Protein AF-A0A7V3AAD1-F1 (afdb_monomer_lite)

Sequence (139 aa):
MGLHPQEPPWSERYPELVRILEFHPDLPTGTTFEGNVAVNCAKLLNLGGKKEELQFSKIGKNLEYKEGGFFVAPEKLDFRLRDDAPFLKELPAFQRCDFAKIGLYKDEDRPSLPIEAELKRNVDPGQDSRNDADPLNTK

Foldseek 3Di:
DDDQCCDPPNCVPPVVCNCCPVPPVVAPAPAEADDEEAELDPDPDDPPDDVVSCPRYHYYDYYYYNHDPQFPCVVVPRRFGHPVDPCCVVRVVDDGDPPVPDDDDDDPVRPDDDDPVRVCPPPPPPPPVVPPDDVVPPD

pLDDT: mean 82.64, std 15.92, range [40.53, 96.0]

Secondary structure (DSSP, 8-state):
----TTSTTHHHH-GGGTTTTTS-TTS-TT-EE-S-EEES-S-S----S-GGGGTT-EE---EEES--TTEEEGGGTEEEEPTT-THHHH-TT-PPP-TTSSS----SS--SPPPHHHHTTT--TT--GGGS--TTS--

Structure (mmCIF, N/CA/C/O backbone):
data_AF-A0A7V3AAD1-F1
#
_entry.id   AF-A0A7V3AAD1-F1
#
loop_
_atom_site.group_PDB
_atom_site.id
_atom_site.type_symbol
_atom_site.label_atom_id
_atom_site.label_alt_id
_atom_site.label_comp_id
_atom_site.label_asym_id
_atom_site.label_entity_id
_atom_site.label_seq_id
_atom_site.pdbx_PDB_ins_code
_atom_site.Cartn_x
_atom_site.Cartn_y
_atom_site.Cartn_z
_atom_site.occupancy
_atom_site.B_iso_or_equiv
_atom_site.auth_seq_id
_atom_site.auth_comp_id
_atom_site.auth_asym_id
_atom_site.auth_atom_id
_atom_site.pdbx_PDB_model_num
ATOM 1 N N . MET A 1 1 ? 28.854 -9.288 -8.058 1.00 50.06 1 MET A N 1
ATOM 2 C CA . MET A 1 1 ? 27.573 -9.938 -8.396 1.00 50.06 1 MET A CA 1
ATOM 3 C C . MET A 1 1 ? 26.752 -8.898 -9.141 1.00 50.06 1 MET A C 1
ATOM 5 O O . MET A 1 1 ? 26.533 -7.839 -8.570 1.00 50.06 1 MET A O 1
ATOM 9 N N . GLY A 1 2 ? 26.470 -9.112 -10.428 1.00 72.75 2 GLY A N 1
ATOM 10 C CA . GLY A 1 2 ? 25.712 -8.173 -11.265 1.00 72.75 2 GLY A CA 1
ATOM 11 C C . GLY A 1 2 ? 24.238 -8.570 -11.349 1.00 72.75 2 GLY A C 1
ATOM 12 O O . GLY A 1 2 ? 23.903 -9.727 -11.103 1.00 72.75 2 GLY A O 1
ATOM 13 N N . LEU A 1 3 ? 23.366 -7.617 -11.672 1.00 77.75 3 LEU A N 1
ATOM 14 C CA . LEU A 1 3 ? 21.981 -7.897 -12.058 1.00 77.75 3 LEU A CA 1
ATOM 15 C C . LEU A 1 3 ? 21.957 -8.274 -13.549 1.00 77.75 3 LEU A C 1
ATOM 17 O O . LEU A 1 3 ? 22.521 -7.538 -14.356 1.00 77.75 3 LEU A O 1
ATOM 21 N N . HIS A 1 4 ? 21.298 -9.383 -13.906 1.00 86.12 4 HIS A N 1
ATOM 22 C CA . HIS A 1 4 ? 21.205 -9.905 -15.282 1.00 86.12 4 HIS A CA 1
ATOM 23 C C . HIS A 1 4 ? 19.740 -10.005 -15.758 1.00 86.12 4 HIS A C 1
ATOM 25 O O . HIS A 1 4 ? 19.234 -11.104 -15.976 1.00 86.12 4 HIS A O 1
ATOM 31 N N . PRO A 1 5 ? 19.005 -8.885 -15.895 1.00 86.06 5 PRO A N 1
ATOM 32 C CA . PRO A 1 5 ? 17.563 -8.914 -16.161 1.00 86.06 5 PRO A CA 1
ATOM 33 C C . PRO A 1 5 ? 17.185 -9.439 -17.557 1.00 86.06 5 PRO A C 1
ATOM 35 O O . PRO A 1 5 ? 16.030 -9.793 -17.779 1.00 86.06 5 PRO A O 1
ATOM 38 N N . GLN A 1 6 ? 18.133 -9.510 -18.497 1.00 89.56 6 GLN A N 1
ATOM 39 C CA . GLN A 1 6 ? 17.911 -10.075 -19.833 1.00 89.56 6 GLN A CA 1
ATOM 40 C C . GLN A 1 6 ? 17.934 -11.613 -19.849 1.00 89.56 6 GLN A C 1
ATOM 42 O O . GLN A 1 6 ? 17.470 -12.229 -20.810 1.00 89.56 6 GLN A O 1
ATOM 47 N N . GLU A 1 7 ? 18.449 -12.246 -18.795 1.00 92.19 7 GLU A N 1
ATOM 48 C CA . GLU A 1 7 ? 18.578 -13.698 -18.705 1.00 92.19 7 GLU A CA 1
ATOM 49 C C . GLU A 1 7 ? 17.370 -14.317 -17.968 1.00 92.19 7 GLU A C 1
ATOM 51 O O . GLU A 1 7 ? 16.830 -13.715 -17.026 1.00 92.19 7 GLU A O 1
ATOM 56 N N . PRO A 1 8 ? 16.915 -15.523 -18.361 1.00 92.50 8 PRO A N 1
ATOM 57 C CA . PRO A 1 8 ? 15.946 -16.276 -17.575 1.00 92.50 8 PRO A CA 1
ATOM 58 C C . PRO A 1 8 ? 16.457 -16.511 -16.139 1.00 92.50 8 PRO A C 1
ATOM 60 O O . PRO A 1 8 ? 17.650 -16.741 -15.942 1.00 92.50 8 PRO A O 1
ATOM 63 N N . PRO A 1 9 ? 15.581 -16.486 -15.116 1.00 91.12 9 PRO A N 1
ATOM 64 C CA . PRO A 1 9 ? 14.121 -16.487 -15.214 1.00 91.12 9 PRO A CA 1
ATOM 65 C C . PRO A 1 9 ? 13.489 -15.092 -15.333 1.00 91.12 9 PRO A C 1
ATOM 67 O O . PRO A 1 9 ? 12.274 -15.000 -15.510 1.00 91.12 9 PRO A O 1
ATOM 70 N N . TRP A 1 10 ? 14.263 -14.015 -15.191 1.00 87.69 10 TRP A N 1
ATOM 71 C CA . TRP A 1 10 ? 13.709 -12.663 -15.108 1.00 87.69 10 TRP A CA 1
ATOM 72 C C . TRP A 1 10 ? 13.117 -12.203 -16.432 1.00 87.69 10 TRP A C 1
ATOM 74 O O . TRP A 1 10 ? 11.989 -11.721 -16.435 1.00 87.69 10 TRP A O 1
ATOM 84 N N . SER A 1 11 ? 13.814 -12.432 -17.546 1.00 91.69 11 SER A N 1
ATOM 85 C CA . SER A 1 11 ? 13.325 -12.023 -18.867 1.00 91.69 11 SER A CA 1
ATOM 86 C C . SER A 1 11 ? 12.056 -12.748 -19.314 1.00 91.69 11 SER A C 1
ATOM 88 O O . SER A 1 11 ? 11.282 -12.197 -20.092 1.00 91.69 11 SER A O 1
ATOM 90 N N . GLU A 1 12 ? 11.810 -13.954 -18.795 1.00 93.31 12 GLU A N 1
ATOM 91 C CA . GLU A 1 12 ? 10.597 -14.725 -19.079 1.00 93.31 12 GLU A CA 1
ATOM 92 C C . GLU A 1 12 ? 9.437 -14.362 -18.145 1.00 93.31 12 GLU A C 1
ATOM 94 O O . GLU A 1 12 ? 8.299 -14.242 -18.596 1.00 93.31 12 GLU A O 1
ATOM 99 N N . ARG A 1 13 ? 9.697 -14.195 -16.839 1.00 93.25 13 ARG A N 1
ATOM 100 C CA . ARG A 1 13 ? 8.641 -13.915 -15.848 1.00 93.25 13 ARG A CA 1
ATOM 101 C C . ARG A 1 13 ? 8.249 -12.442 -15.773 1.00 93.25 13 ARG A C 1
ATOM 103 O O . ARG A 1 13 ? 7.100 -12.158 -15.454 1.00 93.25 13 ARG A O 1
ATOM 110 N N . TYR A 1 14 ? 9.193 -11.546 -16.042 1.00 90.00 14 TYR A N 1
ATOM 111 C CA . TYR A 1 14 ? 9.053 -10.095 -15.912 1.00 90.00 14 TYR A CA 1
ATOM 112 C C . TYR A 1 14 ? 9.652 -9.397 -17.143 1.00 90.00 14 TYR A C 1
ATOM 114 O O . TYR A 1 14 ? 10.668 -8.697 -17.041 1.00 90.00 14 TYR A O 1
ATOM 122 N N . PRO A 1 15 ? 9.074 -9.613 -18.340 1.00 89.94 15 PRO A N 1
ATOM 123 C CA . PRO A 1 15 ? 9.603 -9.068 -19.590 1.00 89.94 15 PRO A CA 1
ATOM 124 C C . PRO A 1 15 ? 9.722 -7.533 -19.578 1.00 89.94 15 PRO A C 1
ATOM 126 O O . PRO A 1 15 ? 10.563 -6.968 -20.276 1.00 89.94 15 PRO A O 1
ATOM 129 N N . GLU A 1 16 ? 8.929 -6.845 -18.758 1.00 85.06 16 GLU A N 1
ATOM 130 C CA . GLU A 1 16 ? 8.992 -5.400 -18.549 1.00 85.06 16 GLU A CA 1
ATOM 131 C C . GLU A 1 16 ? 10.284 -4.926 -17.861 1.00 85.06 16 GLU A C 1
ATOM 133 O O . GLU A 1 16 ? 10.694 -3.783 -18.060 1.00 85.06 16 GLU A O 1
ATOM 138 N N . LEU A 1 17 ? 10.963 -5.791 -17.096 1.00 85.94 17 LEU A N 1
ATOM 139 C CA . LEU A 1 17 ? 12.174 -5.440 -16.342 1.00 85.94 17 LEU A CA 1
ATOM 140 C C . LEU A 1 17 ? 13.470 -5.669 -17.128 1.00 85.94 17 LEU A C 1
ATOM 142 O O . LEU A 1 17 ? 14.528 -5.204 -16.706 1.00 85.94 17 LEU A O 1
ATOM 146 N N . VAL A 1 18 ? 13.407 -6.327 -18.291 1.00 89.31 18 VAL A N 1
ATOM 147 C CA . VAL A 1 18 ? 14.566 -6.647 -19.153 1.00 89.31 18 VAL A CA 1
ATOM 148 C C . VAL A 1 18 ? 15.432 -5.419 -19.437 1.00 89.31 18 VAL A C 1
ATOM 150 O O . VAL A 1 18 ? 16.650 -5.521 -19.559 1.00 89.31 18 VAL A O 1
ATOM 153 N N . ARG A 1 19 ? 14.805 -4.244 -19.521 1.00 86.69 19 ARG A N 1
ATOM 154 C CA . ARG A 1 19 ? 15.451 -2.980 -19.893 1.00 86.69 19 ARG A CA 1
ATOM 155 C C . ARG A 1 19 ? 15.511 -1.973 -18.746 1.00 86.69 19 ARG A C 1
ATOM 157 O O . ARG A 1 19 ? 15.806 -0.806 -18.988 1.00 86.69 19 ARG A O 1
ATOM 164 N N . ILE A 1 20 ? 15.260 -2.408 -17.507 1.00 85.19 20 ILE A N 1
ATOM 165 C CA . ILE A 1 20 ? 15.190 -1.521 -16.333 1.00 85.19 20 ILE A CA 1
ATOM 166 C C . ILE A 1 20 ? 16.485 -0.724 -16.112 1.00 85.19 20 ILE A C 1
ATOM 168 O O . ILE A 1 20 ? 16.445 0.403 -15.635 1.00 85.19 20 ILE A O 1
ATOM 172 N N . LEU A 1 21 ? 17.637 -1.278 -16.508 1.00 86.38 21 LEU A N 1
ATOM 173 C CA . LEU A 1 21 ? 18.938 -0.614 -16.373 1.00 86.38 21 LEU A CA 1
ATOM 174 C C . LEU A 1 21 ? 19.323 0.255 -17.582 1.00 86.38 21 LEU A C 1
ATOM 176 O O . LEU A 1 21 ? 20.297 0.998 -17.508 1.00 86.38 21 LEU A O 1
ATOM 180 N N . GLU A 1 22 ? 18.593 0.160 -18.697 1.00 85.62 22 GLU A N 1
ATOM 181 C CA . GLU A 1 22 ? 18.937 0.853 -19.947 1.00 85.62 22 GLU A CA 1
ATOM 182 C C . GLU A 1 22 ? 18.366 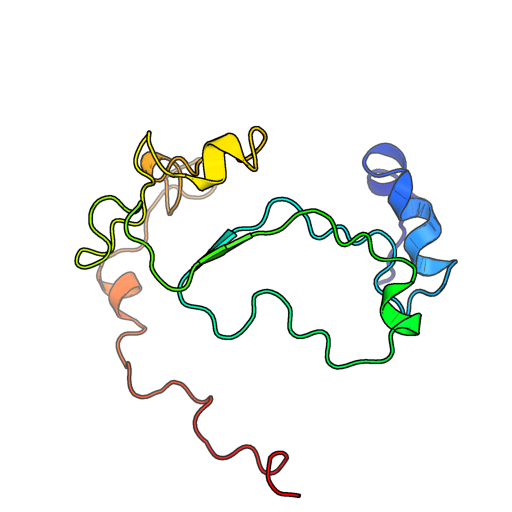2.275 -20.021 1.00 85.62 22 GLU A C 1
ATOM 184 O O . GLU A 1 22 ? 18.930 3.123 -20.712 1.00 85.62 22 GLU A O 1
ATOM 189 N N . PHE A 1 23 ? 17.259 2.552 -19.325 1.00 78.00 23 PHE A N 1
ATOM 190 C CA . PHE A 1 23 ? 16.564 3.838 -19.394 1.00 78.00 23 PHE A CA 1
ATOM 191 C C . PHE A 1 23 ? 16.409 4.476 -18.025 1.00 78.00 23 PHE A C 1
ATOM 193 O O . PHE A 1 23 ? 15.583 4.030 -17.235 1.00 78.00 23 PHE A O 1
ATOM 200 N N . HIS A 1 24 ? 17.156 5.557 -17.792 1.00 82.38 24 HIS A N 1
ATOM 201 C CA . HIS A 1 24 ? 17.104 6.339 -16.554 1.00 82.38 24 HIS A CA 1
ATOM 202 C C . HIS A 1 24 ? 17.034 5.454 -15.296 1.00 82.38 24 HIS A C 1
ATOM 204 O O . HIS A 1 24 ? 16.054 5.530 -14.552 1.00 82.38 24 HIS A O 1
ATOM 210 N N . PRO A 1 25 ? 18.040 4.585 -15.063 1.00 84.69 25 PRO A N 1
ATOM 211 C CA . PRO A 1 25 ? 18.055 3.695 -13.898 1.00 84.69 25 PRO A CA 1
ATOM 212 C C . PRO A 1 25 ? 18.088 4.456 -12.564 1.00 84.69 25 PRO A C 1
ATOM 214 O O . PRO A 1 25 ? 17.840 3.885 -11.508 1.00 84.69 25 PRO A O 1
ATOM 217 N N . ASP A 1 26 ? 18.425 5.742 -12.614 1.00 85.38 26 ASP A N 1
ATOM 218 C CA . ASP A 1 26 ? 18.389 6.701 -11.518 1.00 85.38 26 ASP A CA 1
ATOM 219 C C . ASP A 1 26 ? 16.968 7.166 -11.154 1.00 85.38 26 ASP A C 1
ATOM 221 O O . ASP A 1 26 ? 16.761 7.697 -10.063 1.00 85.38 26 ASP A O 1
ATOM 225 N N . LEU A 1 27 ? 15.988 6.959 -12.038 1.00 87.44 27 LEU A N 1
ATOM 226 C CA . LEU A 1 27 ? 14.599 7.357 -11.840 1.00 87.44 27 LEU A CA 1
ATOM 227 C C . LEU A 1 27 ? 13.705 6.146 -11.514 1.00 87.44 27 LEU A C 1
ATOM 229 O O . LEU A 1 27 ? 13.988 5.030 -11.951 1.00 87.44 27 LEU A O 1
ATOM 233 N N . PRO A 1 28 ? 12.587 6.346 -10.787 1.00 83.50 28 PRO A N 1
ATOM 234 C CA . PRO A 1 28 ? 11.640 5.292 -10.407 1.00 83.50 28 PRO A CA 1
ATOM 235 C C . PRO A 1 28 ? 10.780 4.797 -11.590 1.00 83.50 28 PRO A C 1
ATOM 237 O O . PRO A 1 28 ? 9.548 4.834 -11.555 1.00 83.50 28 PRO A O 1
ATOM 240 N N . THR A 1 29 ? 11.415 4.320 -12.659 1.00 85.06 29 THR A N 1
ATOM 241 C CA . THR A 1 29 ? 10.732 3.791 -13.845 1.00 85.06 29 THR A CA 1
ATOM 242 C C . THR A 1 29 ? 9.912 2.540 -13.510 1.00 85.06 29 THR A C 1
ATOM 244 O O . THR A 1 29 ? 10.295 1.716 -12.682 1.00 85.06 29 THR A O 1
ATOM 247 N N . GLY A 1 30 ? 8.721 2.419 -14.108 1.00 80.56 30 GLY A N 1
ATOM 248 C CA . GLY A 1 30 ? 7.828 1.273 -13.883 1.00 80.56 30 GLY A CA 1
ATOM 249 C C . GLY A 1 30 ? 7.083 1.281 -12.541 1.00 80.56 30 GLY A C 1
ATOM 250 O O . GLY A 1 30 ? 6.341 0.346 -12.247 1.00 80.56 30 GLY A O 1
ATOM 251 N N . THR A 1 31 ? 7.219 2.338 -11.735 1.00 86.75 31 THR A N 1
ATOM 252 C CA . THR A 1 31 ? 6.505 2.453 -10.457 1.00 86.75 31 THR A CA 1
ATOM 253 C C . THR A 1 31 ? 5.056 2.875 -10.682 1.00 86.75 31 THR A C 1
ATOM 255 O O . THR A 1 31 ? 4.784 3.894 -11.319 1.00 86.75 31 THR A O 1
ATOM 258 N N . THR A 1 32 ? 4.110 2.130 -10.109 1.00 90.94 32 THR A N 1
ATOM 259 C CA . THR A 1 32 ? 2.693 2.514 -10.067 1.00 90.94 32 THR A CA 1
ATOM 260 C C . THR A 1 32 ? 2.240 2.678 -8.623 1.00 90.94 32 THR A C 1
ATOM 262 O O . THR A 1 32 ? 2.432 1.790 -7.799 1.00 90.94 32 THR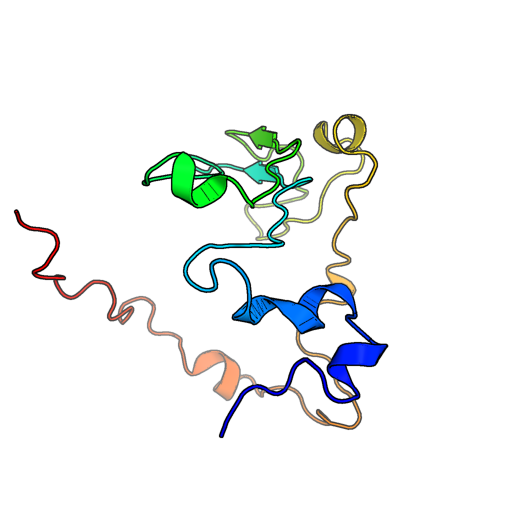 A O 1
ATOM 265 N N . PHE A 1 33 ? 1.612 3.813 -8.327 1.00 91.38 33 PHE A N 1
ATOM 266 C CA . PHE A 1 33 ? 1.048 4.140 -7.027 1.00 91.38 33 PHE A CA 1
ATOM 267 C C . PHE A 1 33 ? -0.449 4.443 -7.179 1.00 91.38 33 PHE A C 1
ATOM 269 O O . PHE A 1 33 ? -0.858 5.571 -7.471 1.00 91.38 33 PHE A O 1
ATOM 276 N N . GLU A 1 34 ? -1.287 3.419 -7.029 1.00 94.19 34 GLU A N 1
ATOM 277 C CA . GLU A 1 34 ? -2.740 3.520 -7.190 1.00 94.19 34 GLU A CA 1
ATOM 278 C C . GLU A 1 34 ? -3.487 2.549 -6.270 1.00 94.19 34 GLU A C 1
ATOM 280 O O . GLU A 1 34 ? -2.940 1.534 -5.851 1.00 94.19 34 GLU A O 1
ATOM 285 N N . GLY A 1 35 ? -4.741 2.869 -5.946 1.00 95.06 35 GLY A N 1
ATOM 286 C CA . GLY A 1 35 ? -5.597 2.028 -5.110 1.00 95.06 35 GLY A CA 1
ATOM 287 C C . GLY A 1 35 ? -5.280 2.074 -3.614 1.00 95.06 35 GLY A C 1
ATOM 288 O O . GLY A 1 35 ? -5.835 1.275 -2.863 1.00 95.06 35 GLY A O 1
ATOM 289 N N . ASN A 1 36 ? -4.424 2.993 -3.160 1.00 94.81 36 ASN A N 1
ATOM 290 C CA . ASN A 1 36 ? -4.072 3.114 -1.748 1.00 94.81 36 ASN A CA 1
ATOM 291 C C . ASN A 1 36 ? -5.117 3.922 -0.972 1.00 94.81 36 ASN A C 1
ATOM 293 O O . ASN A 1 36 ? -5.717 4.864 -1.499 1.00 94.81 36 ASN A O 1
ATOM 297 N N . VAL A 1 37 ? -5.277 3.583 0.307 1.00 94.88 37 VAL A N 1
ATOM 298 C CA . VAL A 1 37 ? -6.095 4.324 1.271 1.00 94.88 37 VAL A CA 1
ATOM 299 C C . VAL A 1 37 ? -5.227 4.656 2.479 1.00 94.88 37 VAL A C 1
ATOM 301 O O . VAL A 1 37 ? -4.835 3.757 3.219 1.00 94.88 37 VAL A O 1
ATOM 304 N N . ALA A 1 38 ? -4.917 5.935 2.678 1.00 95.00 38 ALA A N 1
ATOM 305 C CA . ALA A 1 38 ? -4.204 6.409 3.860 1.00 95.00 38 ALA A CA 1
ATOM 306 C C . ALA A 1 38 ? -5.202 6.954 4.881 1.00 95.00 38 ALA A C 1
ATOM 308 O O . ALA A 1 38 ? -6.101 7.724 4.540 1.00 95.00 38 ALA A O 1
ATOM 309 N N . VAL A 1 39 ? -5.041 6.556 6.140 1.00 95.12 39 VAL A N 1
ATOM 310 C CA . VAL A 1 39 ? -5.966 6.902 7.220 1.00 95.12 39 VAL A CA 1
ATOM 311 C C . VAL A 1 39 ? -5.180 7.493 8.370 1.00 95.12 39 VAL A C 1
ATOM 313 O O . VAL A 1 39 ? -4.220 6.882 8.829 1.00 95.12 39 VAL A O 1
ATOM 316 N N . ASN A 1 40 ? -5.598 8.664 8.844 1.00 94.31 40 ASN A N 1
ATOM 317 C CA . ASN A 1 40 ? -4.922 9.390 9.916 1.00 94.31 40 ASN A CA 1
ATOM 318 C C . ASN A 1 40 ? -3.430 9.655 9.604 1.00 94.31 40 ASN A C 1
ATOM 320 O O . ASN A 1 40 ? -2.559 9.555 10.466 1.00 94.31 40 ASN A O 1
ATOM 324 N N . CYS A 1 41 ? -3.130 9.967 8.340 1.00 91.06 41 CYS A N 1
ATOM 325 C CA . CYS A 1 41 ? -1.801 10.368 7.881 1.00 91.06 41 CYS A CA 1
ATOM 326 C C . CYS A 1 41 ? -1.788 11.866 7.555 1.00 91.06 41 CYS A C 1
ATOM 328 O O . CYS A 1 41 ? -2.784 12.406 7.077 1.00 91.06 41 CYS A O 1
ATOM 330 N N . ALA A 1 42 ? -0.650 12.536 7.763 1.00 89.50 42 ALA A N 1
ATOM 331 C CA . ALA A 1 42 ? -0.503 13.949 7.406 1.00 89.50 42 ALA A CA 1
ATOM 332 C C . ALA A 1 42 ? -0.597 14.186 5.885 1.00 89.50 42 ALA A C 1
ATOM 334 O O . ALA A 1 42 ? -1.183 15.176 5.453 1.00 89.50 42 ALA A O 1
ATOM 335 N N . LYS A 1 43 ? -0.011 13.280 5.093 1.00 88.12 43 LYS A N 1
ATOM 336 C CA . LYS A 1 43 ? -0.134 13.169 3.631 1.00 88.12 43 LYS A CA 1
ATOM 337 C C . LYS A 1 43 ? 0.066 11.711 3.232 1.00 88.12 43 LYS A C 1
ATOM 339 O O . LYS A 1 43 ? 0.903 11.037 3.831 1.00 88.12 43 LYS A O 1
ATOM 344 N N . LEU A 1 44 ? -0.643 11.246 2.210 1.00 86.31 44 LEU A N 1
ATOM 345 C CA . LEU A 1 44 ? -0.478 9.904 1.646 1.00 86.31 44 LEU A CA 1
ATOM 346 C C . LEU A 1 44 ? 0.800 9.786 0.811 1.00 86.31 44 LEU A C 1
ATOM 348 O O . LEU A 1 44 ? 1.513 8.793 0.910 1.00 86.31 44 LEU A O 1
ATOM 352 N N . LEU A 1 45 ? 1.119 10.816 0.028 1.00 85.25 45 LEU A N 1
ATOM 353 C CA . LEU A 1 45 ? 2.390 10.937 -0.679 1.00 85.25 45 LEU A CA 1
ATOM 354 C C . LEU A 1 45 ? 3.018 12.287 -0.358 1.00 85.25 45 LEU A C 1
ATOM 356 O O . LEU A 1 45 ? 2.443 13.342 -0.631 1.00 85.25 45 LEU A O 1
ATOM 360 N N . ASN A 1 46 ? 4.233 12.254 0.184 1.00 83.44 46 ASN A N 1
ATOM 361 C CA . ASN A 1 46 ? 5.075 13.435 0.269 1.00 83.44 46 ASN A CA 1
ATOM 362 C C . ASN A 1 46 ? 6.073 13.420 -0.890 1.00 83.44 46 ASN A C 1
ATOM 364 O O . ASN A 1 46 ? 7.158 12.855 -0.786 1.00 83.44 46 ASN A O 1
ATOM 368 N N . LEU A 1 47 ? 5.682 14.017 -2.011 1.00 76.56 47 LEU A N 1
ATOM 369 C CA . LEU A 1 47 ? 6.530 14.141 -3.195 1.00 76.56 47 LEU A CA 1
ATOM 370 C C . LEU A 1 47 ? 7.478 15.333 -3.003 1.00 76.56 47 LEU A C 1
ATOM 372 O O . LEU A 1 47 ? 7.283 16.406 -3.571 1.00 76.56 47 LEU A O 1
ATOM 376 N N . GLY A 1 48 ? 8.456 15.165 -2.115 1.00 66.12 48 GLY A N 1
ATOM 377 C CA . GLY A 1 48 ? 9.540 16.120 -1.907 1.00 66.12 48 GLY A CA 1
ATOM 378 C C . GLY A 1 48 ? 10.608 15.915 -2.974 1.00 66.12 48 GLY A C 1
ATOM 379 O O . GLY A 1 48 ? 11.541 15.155 -2.755 1.00 66.12 48 GLY A O 1
ATOM 380 N N . GLY A 1 49 ? 10.442 16.537 -4.138 1.00 70.38 49 GLY A N 1
ATOM 381 C CA . GLY A 1 49 ? 11.350 16.366 -5.271 1.00 70.38 49 GLY A CA 1
ATOM 382 C C . GLY A 1 49 ? 10.921 17.168 -6.493 1.00 70.38 49 GLY A C 1
ATOM 383 O O . GLY A 1 49 ? 9.912 17.883 -6.477 1.00 70.38 49 GLY A O 1
ATOM 384 N N . LYS A 1 50 ? 11.706 17.060 -7.562 1.00 80.38 50 LYS A N 1
ATOM 385 C CA . LYS A 1 50 ? 11.392 17.677 -8.854 1.00 80.38 50 LYS A CA 1
ATOM 386 C C . LYS A 1 50 ? 10.314 16.850 -9.550 1.00 80.38 50 LYS A C 1
ATOM 388 O O . LYS A 1 50 ? 10.371 15.625 -9.545 1.00 80.38 50 LYS A O 1
ATOM 393 N N . LYS A 1 51 ? 9.318 17.490 -10.173 1.00 80.69 51 LYS A N 1
ATOM 394 C CA . LYS A 1 51 ? 8.237 16.754 -10.866 1.00 80.69 51 LYS A CA 1
ATOM 395 C C . LYS A 1 51 ? 8.786 15.854 -11.975 1.00 80.69 51 LYS A C 1
ATOM 397 O O . LYS A 1 51 ? 8.217 14.804 -12.255 1.00 80.69 51 LYS A O 1
ATOM 402 N N . GLU A 1 52 ? 9.907 16.259 -12.557 1.00 85.19 52 GLU A N 1
ATOM 403 C CA . GLU A 1 52 ? 10.648 15.550 -13.593 1.00 85.19 52 GLU A CA 1
ATOM 404 C C . GLU A 1 52 ? 11.161 14.181 -13.110 1.00 85.19 52 GLU A C 1
ATOM 406 O O . GLU A 1 52 ? 11.268 13.257 -13.909 1.00 85.19 52 GLU A O 1
ATOM 411 N N . GLU A 1 53 ? 11.405 14.002 -11.807 1.00 84.19 53 GLU A N 1
ATOM 412 C CA . GLU A 1 53 ? 11.858 12.723 -11.235 1.00 84.19 53 GLU A CA 1
ATOM 413 C C . GLU A 1 53 ? 10.741 11.671 -11.222 1.00 84.19 53 GLU A C 1
ATOM 415 O O . GLU A 1 53 ? 11.003 10.473 -11.222 1.00 84.19 53 GLU A O 1
ATOM 420 N N . LEU A 1 54 ? 9.480 12.104 -11.266 1.00 85.00 54 LEU A N 1
ATOM 421 C CA . LEU A 1 54 ? 8.307 11.228 -11.271 1.00 85.00 54 LEU A CA 1
ATOM 422 C C . LEU A 1 54 ? 7.719 11.032 -12.668 1.00 85.00 54 LEU A C 1
ATOM 424 O O . LEU A 1 54 ? 6.678 10.393 -12.799 1.00 85.00 54 LEU A O 1
ATOM 428 N N . GLN A 1 55 ? 8.363 11.558 -13.713 1.00 86.31 55 GLN A N 1
ATOM 429 C CA . GLN A 1 55 ? 7.835 11.533 -15.082 1.00 86.31 55 GLN A CA 1
ATOM 430 C C . GLN A 1 55 ? 7.565 10.115 -15.618 1.00 86.31 55 GLN A C 1
ATOM 432 O O . GLN A 1 55 ? 6.743 9.944 -16.515 1.00 86.31 55 GLN A O 1
ATOM 437 N N . PHE A 1 56 ? 8.239 9.105 -15.058 1.00 86.19 56 PHE A N 1
ATOM 438 C CA . PHE A 1 56 ? 8.085 7.694 -15.421 1.00 86.19 56 PHE A CA 1
ATOM 439 C C . PHE A 1 56 ? 7.257 6.878 -14.415 1.00 86.19 56 PHE A C 1
ATOM 441 O O . PHE A 1 56 ? 7.073 5.676 -14.611 1.00 86.19 56 PHE A O 1
ATOM 448 N N . SER A 1 57 ? 6.743 7.521 -13.365 1.00 88.25 57 SER A N 1
ATOM 449 C CA . SER A 1 57 ? 5.866 6.908 -12.368 1.00 88.25 57 SER A CA 1
ATOM 450 C C . SER A 1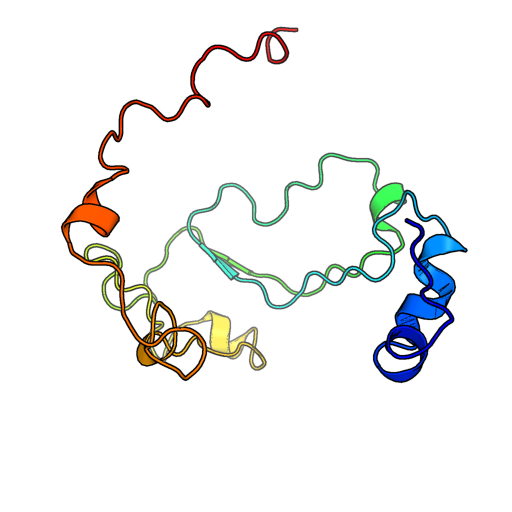 57 ? 4.401 7.167 -12.706 1.00 88.25 57 SER A C 1
ATOM 452 O O . SER A 1 57 ? 4.012 8.275 -13.078 1.00 88.25 57 SER A O 1
ATOM 454 N N . LYS A 1 58 ? 3.543 6.168 -12.499 1.00 91.19 58 LYS A N 1
ATOM 455 C CA . LYS A 1 58 ? 2.090 6.314 -12.619 1.00 91.19 58 LYS A CA 1
ATOM 456 C C . LYS A 1 58 ? 1.483 6.550 -11.240 1.00 91.19 58 LYS A C 1
ATOM 458 O O . LYS A 1 58 ? 1.422 5.635 -10.427 1.00 91.19 58 LYS A O 1
ATOM 463 N N . ILE A 1 59 ? 0.983 7.755 -10.985 1.00 90.88 59 ILE A N 1
ATOM 464 C CA . ILE A 1 59 ? 0.212 8.062 -9.772 1.00 90.88 59 ILE A CA 1
ATOM 465 C C . ILE A 1 59 ? -1.272 8.060 -10.146 1.00 90.88 59 ILE A C 1
ATOM 467 O O . ILE A 1 59 ? -1.747 8.958 -10.838 1.00 90.88 59 ILE A O 1
ATOM 471 N N . GLY A 1 60 ? -1.987 7.012 -9.736 1.00 92.38 60 GLY A N 1
ATOM 472 C CA . GLY A 1 60 ? -3.414 6.833 -10.006 1.00 92.38 60 GLY A CA 1
ATOM 473 C C . GLY A 1 60 ? -4.310 7.370 -8.887 1.00 92.38 60 GLY A C 1
ATOM 474 O O . GLY A 1 60 ? -3.926 8.236 -8.098 1.00 92.38 60 GLY A O 1
ATOM 475 N N . LYS A 1 61 ? -5.535 6.834 -8.802 1.00 95.31 61 LYS A N 1
ATOM 476 C CA . LYS A 1 61 ? -6.489 7.203 -7.748 1.00 95.31 61 LYS A CA 1
ATOM 477 C C . LYS A 1 61 ? -6.054 6.604 -6.410 1.00 95.31 61 LYS A C 1
ATOM 479 O O . LYS A 1 61 ? -5.940 5.389 -6.291 1.00 95.31 61 LYS A O 1
ATOM 484 N N . ASN A 1 62 ? -5.871 7.455 -5.408 1.00 95.25 62 ASN A N 1
ATOM 485 C CA . ASN A 1 62 ? -5.598 7.090 -4.021 1.00 95.25 62 ASN A CA 1
ATOM 486 C C . ASN A 1 62 ? -6.492 7.948 -3.113 1.00 95.25 62 ASN A C 1
ATOM 488 O O . ASN A 1 62 ? -6.900 9.036 -3.522 1.00 95.25 62 ASN A O 1
ATOM 492 N N . LEU A 1 63 ? -6.829 7.461 -1.921 1.00 95.56 63 LEU A N 1
ATOM 493 C CA . LEU A 1 63 ? -7.779 8.119 -1.021 1.00 95.56 63 LEU A CA 1
ATOM 494 C C . LEU A 1 63 ? -7.146 8.417 0.335 1.00 95.56 63 LEU A C 1
ATOM 496 O O . LEU A 1 63 ? -6.419 7.598 0.889 1.00 95.56 63 LEU A O 1
ATOM 500 N N . GLU A 1 64 ? -7.467 9.583 0.881 1.00 95.75 64 GLU A N 1
ATOM 501 C CA . GLU A 1 64 ? -7.032 10.024 2.203 1.00 95.75 64 GLU A CA 1
ATOM 502 C C . GLU A 1 64 ? -8.245 10.226 3.111 1.00 95.75 64 GLU A C 1
ATOM 504 O O . GLU A 1 64 ? -9.199 10.913 2.745 1.00 95.75 64 GLU A O 1
ATOM 509 N N . TYR A 1 65 ? -8.184 9.67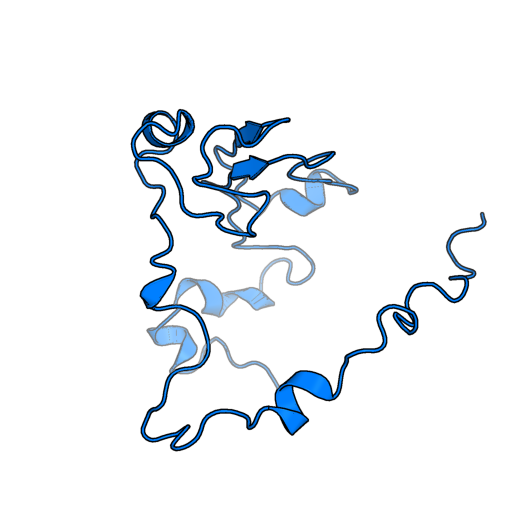0 4.318 1.00 95.06 65 TYR A N 1
ATOM 510 C CA . TYR A 1 65 ? -9.169 9.892 5.371 1.00 95.06 65 TYR A CA 1
ATOM 511 C C . TYR A 1 65 ? -8.467 10.386 6.632 1.00 95.06 65 TYR A C 1
ATOM 513 O O . TYR A 1 65 ? -7.454 9.834 7.053 1.00 95.06 65 TYR A O 1
ATOM 521 N N . LYS A 1 66 ? -9.024 11.410 7.283 1.00 93.94 66 LYS A N 1
ATOM 522 C CA . LYS A 1 66 ? -8.509 11.870 8.584 1.00 93.94 66 LYS A CA 1
ATOM 523 C C . LYS A 1 66 ? -8.792 10.863 9.698 1.00 93.94 66 LYS A C 1
ATOM 525 O O . LYS A 1 66 ? -7.980 10.700 10.597 1.00 93.94 66 LYS A O 1
ATOM 530 N N . GLU A 1 67 ? -9.923 10.171 9.608 1.00 92.44 67 GLU A N 1
ATOM 531 C CA . GLU A 1 67 ? -10.407 9.245 10.628 1.00 92.44 67 GLU A CA 1
ATOM 532 C C . GLU A 1 67 ? -10.791 7.898 10.009 1.00 92.44 67 GLU A C 1
ATOM 534 O O . GLU A 1 67 ? -11.246 7.824 8.868 1.00 92.44 67 GLU A O 1
ATOM 539 N N . GLY A 1 68 ? -10.615 6.826 10.784 1.00 91.81 68 GLY A N 1
ATOM 540 C CA . GLY A 1 68 ? -10.814 5.440 10.358 1.00 91.81 68 GLY A CA 1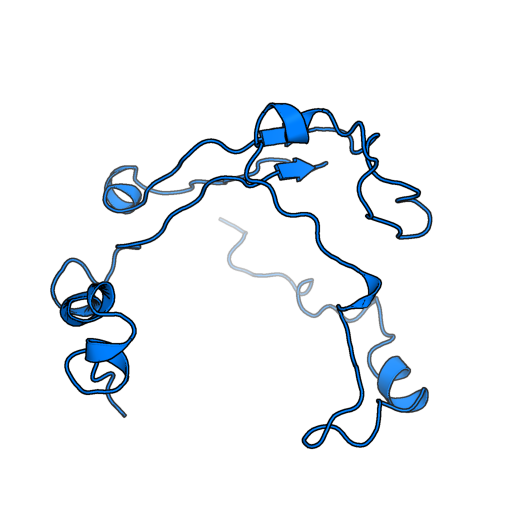
ATOM 541 C C . GLY A 1 68 ? -12.088 4.791 10.890 1.00 91.81 68 GLY A C 1
ATOM 542 O O . GLY A 1 68 ? -12.040 3.646 11.328 1.00 91.81 68 GLY A O 1
ATOM 543 N N . GLY A 1 69 ? -13.232 5.484 10.865 1.00 94.50 69 GLY A N 1
ATOM 544 C CA . GLY A 1 69 ? -14.512 4.973 11.403 1.00 94.50 69 GLY A CA 1
ATOM 545 C C . GLY A 1 69 ? -15.075 3.708 10.721 1.00 94.50 69 GLY A C 1
ATOM 546 O O . GLY A 1 69 ? -16.130 3.201 11.101 1.00 94.50 69 GLY A O 1
ATOM 547 N N . PHE A 1 70 ? -14.383 3.205 9.700 1.00 95.44 70 PHE A N 1
ATOM 548 C CA . PHE A 1 70 ? -14.694 1.990 8.949 1.00 95.44 70 PHE A CA 1
ATOM 549 C C . PHE A 1 70 ? -13.856 0.768 9.371 1.00 95.44 70 PHE A C 1
ATOM 551 O O . PHE A 1 70 ? -14.031 -0.309 8.799 1.00 95.44 70 PHE A O 1
ATOM 558 N N . PHE A 1 71 ? -12.962 0.909 10.354 1.00 95.62 71 PHE A N 1
ATOM 559 C CA . PHE A 1 71 ? -12.335 -0.233 11.024 1.00 95.62 71 PHE A CA 1
ATOM 560 C C . PHE A 1 71 ? -13.295 -0.868 12.041 1.00 95.62 71 PHE A C 1
ATOM 562 O O . PHE A 1 71 ? -14.209 -0.209 12.535 1.00 95.62 71 PHE A O 1
ATOM 569 N N . VAL A 1 72 ? -13.107 -2.156 12.341 1.00 95.38 72 VAL A N 1
ATOM 570 C CA . VAL A 1 72 ? -13.975 -2.907 13.265 1.00 95.38 72 VAL A CA 1
ATOM 571 C C . VAL A 1 72 ? -13.767 -2.488 14.725 1.00 95.38 72 VAL A C 1
ATOM 573 O O . VAL A 1 72 ? -14.751 -2.201 15.403 1.00 95.38 72 VAL A O 1
ATOM 576 N N . ALA A 1 73 ? -12.520 -2.468 15.211 1.00 94.75 73 ALA A N 1
ATOM 577 C CA . ALA A 1 73 ? -12.181 -2.065 16.583 1.00 94.75 73 ALA A CA 1
ATOM 578 C C . ALA A 1 73 ? -10.699 -1.630 16.680 1.00 94.75 73 ALA A C 1
ATOM 580 O O . ALA A 1 73 ? -9.866 -2.354 17.241 1.00 94.75 73 ALA A O 1
ATOM 581 N N . PRO A 1 74 ? -10.326 -0.472 16.103 1.00 92.62 74 PRO A N 1
ATOM 582 C CA . PRO A 1 74 ? -8.932 -0.023 16.028 1.00 92.62 74 PRO A CA 1
ATOM 583 C C . PRO A 1 74 ? -8.279 0.187 17.405 1.00 92.62 74 PRO A C 1
ATOM 585 O O . PRO A 1 74 ? -7.079 -0.023 17.557 1.00 92.62 74 PRO A O 1
ATOM 588 N N . GLU A 1 75 ? -9.053 0.523 18.437 1.00 93.50 75 GLU A N 1
ATOM 589 C CA . GLU A 1 75 ? -8.598 0.640 19.828 1.00 93.50 75 GLU A CA 1
ATOM 590 C C . GLU A 1 75 ? -8.159 -0.698 20.443 1.00 93.50 75 GLU A C 1
ATOM 592 O O . GLU A 1 75 ? -7.406 -0.725 21.414 1.00 93.50 75 GLU A O 1
ATOM 597 N N . LYS A 1 76 ? -8.602 -1.813 19.853 1.00 94.62 76 LYS A N 1
ATOM 598 C CA . LYS A 1 76 ? -8.173 -3.180 20.183 1.00 94.62 76 LYS A CA 1
ATOM 599 C C . LYS A 1 76 ? -7.192 -3.740 19.152 1.00 94.62 76 LYS A C 1
ATOM 601 O O . LYS A 1 76 ? -6.960 -4.945 19.136 1.00 94.62 76 LYS A O 1
ATOM 606 N N . LEU A 1 77 ? -6.637 -2.878 18.294 1.00 89.44 77 LEU A N 1
ATOM 607 C CA . LEU A 1 77 ? -5.772 -3.233 17.165 1.00 89.44 77 LEU A CA 1
ATOM 608 C C . LEU A 1 77 ? -6.457 -4.119 16.106 1.00 89.44 77 LEU A C 1
ATOM 610 O O . LEU A 1 77 ? -5.788 -4.810 15.340 1.00 89.44 77 LEU A O 1
ATOM 614 N N . ASP A 1 78 ? -7.790 -4.081 16.026 1.00 91.81 78 ASP A N 1
ATOM 615 C CA . ASP A 1 78 ? -8.558 -4.764 14.987 1.00 91.81 78 ASP A CA 1
ATOM 616 C C . ASP A 1 78 ? -8.846 -3.812 13.818 1.00 91.81 78 ASP A C 1
ATOM 618 O O . ASP A 1 78 ? -9.861 -3.108 13.770 1.00 91.81 78 ASP A O 1
ATOM 622 N N . PHE A 1 79 ? -7.919 -3.810 12.861 1.00 91.94 79 PHE A N 1
ATOM 623 C CA . PHE A 1 79 ? -7.975 -3.008 11.637 1.00 91.94 79 PHE A CA 1
ATOM 624 C C . PHE A 1 79 ? -8.691 -3.714 10.480 1.00 91.94 79 PHE A C 1
ATOM 626 O O . PHE A 1 79 ? -8.558 -3.306 9.322 1.00 91.94 79 PHE A O 1
ATOM 633 N N . ARG A 1 80 ? -9.465 -4.772 10.756 1.00 93.06 80 ARG A N 1
ATOM 634 C CA . ARG A 1 80 ? -10.355 -5.335 9.737 1.00 93.06 80 ARG A CA 1
ATOM 635 C C . ARG A 1 80 ? -11.332 -4.262 9.271 1.00 93.06 80 ARG A C 1
ATOM 637 O O . ARG A 1 80 ? -11.765 -3.406 10.043 1.00 93.06 80 ARG A O 1
ATOM 644 N N . LEU A 1 81 ? -11.669 -4.315 7.989 1.00 94.19 81 LEU A N 1
ATOM 645 C CA . LEU A 1 81 ? -12.583 -3.368 7.365 1.00 94.19 81 LEU A CA 1
ATOM 646 C C . LEU A 1 81 ? -14.021 -3.841 7.527 1.00 94.19 81 LEU A C 1
ATOM 648 O O . LEU A 1 81 ? -14.327 -5.007 7.270 1.00 94.19 81 LEU A O 1
ATOM 652 N N . ARG A 1 82 ? -14.908 -2.918 7.890 1.00 94.00 82 ARG A N 1
ATOM 653 C CA . ARG A 1 82 ? -16.349 -3.138 7.806 1.00 94.00 82 ARG A CA 1
ATOM 654 C C . ARG A 1 82 ? -16.799 -3.229 6.351 1.00 94.00 82 ARG A C 1
ATOM 656 O O . ARG A 1 82 ? -16.187 -2.647 5.451 1.00 94.00 82 ARG A O 1
ATOM 663 N N . ASP A 1 83 ? -17.914 -3.920 6.132 1.00 92.44 83 ASP A N 1
ATOM 664 C CA . ASP A 1 83 ? -18.451 -4.120 4.787 1.00 92.44 83 ASP A CA 1
ATOM 665 C C . ASP A 1 83 ? -18.893 -2.829 4.096 1.00 92.44 83 ASP A C 1
ATOM 667 O O . ASP A 1 83 ? -18.846 -2.724 2.871 1.00 92.44 83 ASP A O 1
ATOM 671 N N . ASP A 1 84 ? -19.270 -1.836 4.893 1.00 94.25 84 ASP A N 1
ATOM 672 C CA . ASP A 1 84 ? -19.782 -0.543 4.467 1.00 94.25 84 ASP A CA 1
ATOM 673 C C . ASP A 1 84 ? -18.715 0.560 4.420 1.00 94.25 84 ASP A C 1
ATOM 675 O O . ASP A 1 84 ? -19.057 1.741 4.325 1.00 94.25 84 ASP A O 1
ATOM 679 N N . ALA A 1 85 ? -17.426 0.199 4.449 1.00 95.25 85 ALA A N 1
ATOM 680 C CA . ALA A 1 85 ? -16.339 1.158 4.297 1.00 95.25 85 ALA A CA 1
ATOM 681 C C . ALA A 1 85 ? -16.519 1.983 2.998 1.00 95.25 85 ALA A C 1
ATOM 683 O O . ALA A 1 85 ? -16.600 1.407 1.907 1.00 95.25 85 ALA A O 1
ATOM 684 N N . PRO A 1 86 ? -16.579 3.327 3.076 1.00 93.88 86 PRO A N 1
ATOM 685 C CA . PRO A 1 86 ? -17.011 4.169 1.957 1.00 93.88 86 PRO A CA 1
ATOM 686 C C . PRO A 1 86 ? -16.092 4.057 0.735 1.00 93.88 86 PRO A C 1
ATOM 688 O O . PRO A 1 86 ? -16.574 4.012 -0.399 1.00 93.88 86 PRO A O 1
ATOM 691 N N . PHE A 1 87 ? -14.783 3.917 0.963 1.00 94.75 87 PHE A N 1
ATOM 692 C CA . PHE A 1 87 ? -13.795 3.826 -0.108 1.00 94.75 87 PHE A CA 1
ATOM 693 C C . PHE A 1 87 ? -13.937 2.575 -0.979 1.00 94.75 87 PHE A C 1
ATOM 695 O O . PHE A 1 87 ? -13.440 2.571 -2.099 1.00 94.75 87 PHE A O 1
ATOM 702 N N . LEU A 1 88 ? -14.626 1.521 -0.526 1.00 94.94 88 LEU A N 1
ATOM 703 C CA . LEU A 1 88 ? -14.815 0.307 -1.331 1.00 94.94 88 LEU A CA 1
ATOM 704 C C . LEU A 1 88 ? -15.684 0.561 -2.568 1.00 94.94 88 LEU A C 1
ATOM 706 O O . LEU A 1 88 ? -15.526 -0.110 -3.583 1.00 94.94 88 LEU A O 1
ATOM 710 N N . LYS A 1 89 ? -16.575 1.560 -2.515 1.00 94.06 89 LYS A N 1
ATOM 711 C CA . LYS A 1 89 ? -17.332 2.016 -3.693 1.00 94.06 89 LYS A CA 1
ATOM 712 C C . LYS A 1 89 ? -16.451 2.817 -4.649 1.00 94.06 89 LYS A C 1
ATOM 714 O O . LYS A 1 89 ? -16.647 2.790 -5.858 1.00 94.06 89 LYS A O 1
ATOM 719 N N . GLU A 1 90 ? -15.495 3.551 -4.094 1.00 94.81 90 GLU A N 1
ATOM 720 C CA . GLU A 1 90 ? -14.598 4.434 -4.832 1.00 94.81 90 GLU A CA 1
ATOM 721 C C . GLU A 1 90 ? -13.400 3.713 -5.456 1.00 94.81 90 GLU A C 1
ATOM 723 O O . GLU A 1 90 ? -12.861 4.199 -6.455 1.00 94.81 90 GLU A O 1
ATOM 728 N N . LEU A 1 91 ? -12.997 2.597 -4.847 1.00 96.00 91 LEU A N 1
ATOM 729 C CA . LEU A 1 91 ? -11.921 1.691 -5.232 1.00 96.00 91 LEU A CA 1
ATOM 730 C C . LEU A 1 91 ? -12.474 0.252 -5.271 1.00 96.00 91 LEU A C 1
ATOM 732 O O . LEU A 1 91 ? -12.149 -0.557 -4.403 1.00 96.00 91 LEU A O 1
ATOM 736 N N . PRO A 1 92 ? -13.301 -0.106 -6.270 1.00 92.38 92 PRO A N 1
ATOM 737 C CA . PRO A 1 92 ? -13.932 -1.429 -6.339 1.00 92.38 92 PRO A CA 1
ATOM 738 C C . PRO A 1 92 ? -12.931 -2.580 -6.522 1.00 92.38 92 PRO A C 1
ATOM 740 O O . PRO A 1 92 ? -13.245 -3.725 -6.213 1.00 92.38 92 PRO A O 1
ATOM 743 N N . ALA A 1 93 ? -11.721 -2.283 -7.006 1.00 93.25 93 ALA A N 1
ATOM 744 C CA . ALA A 1 93 ? -10.626 -3.245 -7.115 1.00 93.25 93 ALA A CA 1
ATOM 745 C C . ALA A 1 93 ? -9.861 -3.455 -5.791 1.00 93.25 93 ALA A C 1
ATOM 747 O O . ALA A 1 93 ? -8.952 -4.281 -5.745 1.00 93.25 93 ALA A O 1
ATOM 748 N N . PHE A 1 94 ? -10.191 -2.715 -4.723 1.00 94.50 94 PHE A N 1
ATOM 749 C CA . PHE A 1 94 ? -9.513 -2.843 -3.437 1.00 94.50 94 PHE A CA 1
ATOM 750 C C . PHE A 1 94 ? -9.778 -4.223 -2.823 1.00 94.50 94 PHE A C 1
ATOM 752 O O . PHE A 1 94 ? -10.908 -4.561 -2.464 1.00 94.50 94 PHE A O 1
ATOM 759 N N . GLN A 1 95 ? -8.719 -5.016 -2.670 1.00 89.94 95 GLN A N 1
ATOM 760 C CA . GLN A 1 95 ? -8.788 -6.335 -2.053 1.00 89.94 95 GLN A CA 1
ATOM 761 C C . GLN A 1 95 ? -8.582 -6.218 -0.546 1.00 89.94 95 GLN A C 1
ATOM 763 O O . GLN A 1 95 ? -7.582 -5.677 -0.075 1.00 89.94 95 GLN A O 1
ATOM 768 N N . ARG A 1 96 ? -9.530 -6.740 0.235 1.00 90.06 96 ARG A N 1
ATOM 769 C CA . ARG A 1 96 ? -9.392 -6.761 1.693 1.00 90.06 96 ARG A CA 1
ATOM 770 C C . ARG A 1 96 ? -8.341 -7.787 2.107 1.00 90.06 96 ARG A C 1
ATOM 772 O O . ARG A 1 96 ? -8.336 -8.909 1.608 1.00 90.06 96 ARG A O 1
ATOM 779 N N . CYS A 1 97 ? -7.500 -7.405 3.063 1.00 85.81 97 CYS A N 1
ATOM 780 C CA . CYS A 1 97 ? -6.558 -8.321 3.688 1.00 85.81 97 CYS A CA 1
ATOM 781 C C . CYS A 1 97 ? -7.312 -9.350 4.541 1.00 85.81 97 CYS A C 1
ATOM 783 O O . CYS A 1 97 ? -8.103 -8.985 5.416 1.00 85.81 97 CYS A O 1
ATOM 785 N N . ASP A 1 98 ? -7.059 -10.634 4.296 1.00 88.38 98 ASP A N 1
ATOM 786 C CA . ASP A 1 98 ? -7.538 -11.717 5.150 1.00 88.38 98 ASP A CA 1
ATOM 787 C C . ASP A 1 98 ? -6.595 -11.859 6.349 1.00 88.38 98 ASP A C 1
ATOM 789 O O . ASP A 1 98 ? -5.605 -12.590 6.306 1.00 88.38 98 ASP A O 1
ATOM 793 N N . PHE A 1 99 ? -6.897 -11.133 7.427 1.00 85.81 99 PHE A N 1
ATOM 794 C CA . PHE A 1 99 ? -6.074 -11.116 8.638 1.00 85.81 99 PHE A CA 1
ATOM 795 C C . PHE A 1 99 ? -5.912 -12.500 9.293 1.00 85.81 99 PHE A C 1
ATOM 797 O O . PHE A 1 99 ? -4.981 -12.692 10.067 1.00 85.81 99 PHE A O 1
ATOM 804 N N . ALA A 1 100 ? -6.768 -13.481 8.983 1.00 84.56 100 ALA A N 1
ATOM 805 C CA . ALA A 1 100 ? -6.596 -14.848 9.477 1.00 84.56 100 ALA A CA 1
ATOM 806 C C . ALA A 1 100 ? -5.465 -15.606 8.757 1.00 84.56 100 ALA A C 1
ATOM 808 O O . ALA A 1 100 ? -5.008 -16.635 9.250 1.00 84.56 100 ALA A O 1
ATOM 809 N N . LYS A 1 101 ? -5.020 -15.111 7.594 1.00 87.56 101 LYS A N 1
ATOM 810 C CA . LYS A 1 101 ? -3.965 -15.713 6.763 1.00 87.56 101 LYS A CA 1
ATOM 811 C C . LYS A 1 101 ? -2.643 -14.951 6.800 1.00 87.56 101 LYS A C 1
ATOM 813 O O . LYS A 1 101 ? -1.700 -15.354 6.125 1.00 87.56 101 LYS A O 1
ATOM 818 N N . ILE A 1 102 ? -2.560 -13.861 7.561 1.00 85.56 102 ILE A N 1
ATOM 819 C CA . ILE A 1 102 ? -1.312 -13.115 7.745 1.00 85.56 102 ILE A CA 1
ATOM 820 C C . ILE A 1 102 ? -0.640 -13.510 9.062 1.00 85.56 102 ILE A C 1
ATOM 822 O O . ILE A 1 102 ? -1.304 -13.872 10.029 1.00 85.56 102 ILE A O 1
ATOM 826 N N . GLY A 1 103 ? 0.686 -13.397 9.117 1.00 83.81 103 GLY A N 1
ATOM 827 C CA . GLY A 1 103 ? 1.475 -13.700 10.311 1.00 83.81 103 GLY A CA 1
ATOM 828 C C . GLY A 1 103 ? 2.251 -15.010 10.207 1.00 83.81 103 GLY A C 1
ATOM 829 O O . GLY A 1 103 ? 2.512 -15.517 9.117 1.00 83.81 103 GLY A O 1
ATOM 830 N N . LEU A 1 104 ? 2.694 -15.526 11.355 1.00 85.06 104 LEU A N 1
ATOM 831 C CA . LEU A 1 104 ? 3.511 -16.735 11.414 1.00 85.06 104 LEU A CA 1
ATOM 832 C C . LEU A 1 104 ? 2.601 -17.969 11.414 1.00 85.06 104 LEU A C 1
ATOM 834 O O . LEU A 1 104 ? 1.856 -18.194 12.365 1.00 85.06 104 LEU A O 1
ATOM 838 N N . TYR A 1 105 ? 2.700 -18.784 10.372 1.00 87.12 105 TYR A N 1
ATOM 839 C CA . TYR A 1 105 ? 2.098 -20.112 10.301 1.00 87.12 105 TYR A CA 1
ATOM 840 C C . TYR A 1 105 ? 3.195 -21.177 10.315 1.00 87.12 105 TYR A C 1
ATOM 842 O O . TYR A 1 105 ? 4.376 -20.866 10.147 1.00 87.12 105 TYR A O 1
ATOM 850 N N . LYS A 1 106 ? 2.805 -22.422 10.589 1.00 90.44 106 LYS A N 1
ATOM 851 C CA . LYS A 1 106 ? 3.702 -23.567 10.447 1.00 90.44 106 LYS A CA 1
ATOM 852 C C . LYS A 1 106 ? 3.602 -24.101 9.026 1.00 90.44 106 LYS A C 1
ATOM 854 O O . LYS A 1 106 ? 2.489 -24.272 8.531 1.00 90.44 106 LYS A O 1
ATOM 859 N N . ASP A 1 107 ? 4.736 -24.399 8.421 1.00 91.19 107 ASP A N 1
ATOM 860 C CA . ASP A 1 107 ? 4.851 -25.062 7.122 1.00 91.19 107 ASP A CA 1
ATOM 861 C C . ASP A 1 107 ? 6.115 -25.946 7.097 1.00 91.19 107 ASP A C 1
ATOM 863 O O . ASP A 1 107 ? 6.736 -26.177 8.140 1.00 91.19 107 ASP A O 1
ATOM 867 N N . GLU A 1 108 ? 6.461 -26.493 5.930 1.00 94.50 108 GLU A N 1
ATOM 868 C CA . GLU A 1 108 ? 7.637 -27.357 5.753 1.00 94.50 108 GLU A CA 1
ATOM 869 C C . GLU A 1 108 ? 8.956 -26.631 6.070 1.00 94.50 108 GLU A C 1
ATOM 871 O O . GLU A 1 108 ? 9.851 -27.223 6.676 1.00 94.50 108 GLU A O 1
ATOM 876 N N . ASP A 1 109 ? 9.047 -25.339 5.745 1.00 90.50 109 ASP A N 1
ATOM 877 C CA . ASP A 1 109 ? 10.227 -24.495 5.971 1.00 90.50 109 ASP A CA 1
ATOM 878 C C . ASP A 1 109 ? 10.240 -23.867 7.382 1.00 90.50 109 ASP A C 1
ATOM 880 O O . ASP A 1 109 ? 11.277 -23.422 7.887 1.00 90.50 109 ASP A O 1
ATOM 884 N N . ARG A 1 110 ? 9.086 -23.848 8.055 1.00 87.44 110 ARG A N 1
ATOM 885 C CA . ARG A 1 110 ? 8.853 -23.313 9.397 1.00 87.44 110 ARG A CA 1
ATOM 886 C C . ARG A 1 110 ? 8.059 -24.316 10.242 1.00 87.44 110 ARG A C 1
ATOM 888 O O . ARG A 1 110 ? 6.878 -24.110 10.533 1.00 87.44 110 ARG A O 1
ATOM 895 N N . PRO A 1 111 ? 8.706 -25.382 10.735 1.00 91.94 111 PRO A N 1
ATOM 896 C CA . PRO A 1 111 ? 8.026 -26.413 11.520 1.00 91.94 111 PRO A CA 1
ATOM 897 C C . PRO A 1 111 ? 7.596 -25.932 12.918 1.00 91.94 111 PRO A C 1
ATOM 899 O O . PRO A 1 111 ? 6.705 -26.514 13.549 1.00 91.94 111 PRO A O 1
ATOM 902 N N . SER A 1 112 ? 8.207 -24.862 13.430 1.00 92.19 112 SER A N 1
ATOM 903 C CA . SER A 1 112 ? 7.915 -24.294 14.745 1.00 92.19 112 SER A CA 1
ATOM 904 C C . SER A 1 112 ? 7.694 -22.786 14.680 1.00 92.19 112 SER A C 1
ATOM 906 O O . SER A 1 112 ? 8.251 -22.074 13.847 1.00 92.19 112 SER A O 1
ATOM 908 N N . LEU A 1 113 ? 6.844 -22.300 15.586 1.00 88.75 113 LEU A N 1
ATOM 909 C CA . LEU A 1 113 ? 6.653 -20.871 15.802 1.00 88.75 113 LEU A CA 1
ATOM 910 C C . LEU A 1 113 ? 7.619 -20.389 16.892 1.00 88.75 113 LEU A C 1
ATOM 912 O O . LEU A 1 113 ? 8.004 -21.193 17.748 1.00 88.75 113 LEU A O 1
ATOM 916 N N . PRO A 1 114 ? 7.983 -19.095 16.898 1.00 86.25 114 PRO A N 1
ATOM 917 C CA . PRO A 1 114 ? 8.763 -18.514 17.979 1.00 86.25 114 PRO A CA 1
ATOM 918 C C . PRO A 1 114 ? 8.096 -18.781 19.330 1.00 86.25 114 PRO A C 1
ATOM 920 O O . PRO A 1 114 ? 6.894 -18.567 19.497 1.00 86.25 114 PRO A O 1
ATOM 923 N N . ILE A 1 115 ? 8.881 -19.253 20.295 1.00 85.69 115 ILE A N 1
ATOM 924 C CA . ILE A 1 115 ? 8.417 -19.411 21.676 1.00 85.69 115 ILE A CA 1
ATOM 925 C C . ILE A 1 115 ? 8.223 -18.031 22.317 1.00 85.69 115 ILE A C 1
ATOM 927 O O . ILE A 1 115 ? 8.795 -17.039 21.866 1.00 85.69 115 ILE A O 1
ATOM 931 N N . GLU A 1 116 ? 7.456 -17.955 23.406 1.00 80.94 116 GLU A N 1
ATOM 932 C CA . GLU A 1 116 ? 7.162 -16.676 24.068 1.00 80.94 116 GLU A CA 1
ATOM 933 C C . GLU A 1 116 ? 8.407 -15.860 24.431 1.00 80.94 116 GLU A C 1
ATOM 935 O O . GLU A 1 116 ? 8.379 -14.634 24.359 1.00 80.94 116 GLU A O 1
ATOM 940 N N . ALA A 1 117 ? 9.498 -16.527 24.818 1.00 78.88 117 ALA A N 1
ATOM 941 C CA . ALA A 1 117 ? 10.755 -15.856 25.124 1.00 78.88 117 ALA A CA 1
ATOM 942 C C . ALA A 1 117 ? 11.292 -15.081 23.907 1.00 78.88 117 ALA A C 1
ATOM 944 O O . ALA A 1 117 ? 11.744 -13.952 24.056 1.00 78.88 117 ALA A O 1
ATOM 945 N N . GLU A 1 118 ? 11.166 -15.643 22.702 1.00 76.50 118 GLU A N 1
ATOM 946 C CA . GLU A 1 118 ? 11.630 -15.042 21.448 1.00 76.50 118 GLU A CA 1
ATOM 947 C C . GLU A 1 118 ? 10.772 -13.833 21.059 1.00 76.50 118 GLU A C 1
ATOM 949 O O . GLU A 1 118 ? 11.311 -12.836 20.584 1.00 76.50 118 GLU A O 1
ATOM 954 N N . LEU A 1 119 ? 9.456 -13.906 21.302 1.00 71.25 119 LEU A N 1
ATOM 955 C CA . LEU A 1 119 ? 8.519 -12.797 21.081 1.00 71.25 119 LEU A CA 1
ATOM 956 C C . LEU A 1 119 ? 8.802 -11.615 22.020 1.00 71.25 119 LEU A C 1
ATOM 958 O O . LEU A 1 119 ? 8.558 -10.466 21.662 1.00 71.25 119 LEU A O 1
ATOM 962 N N . LYS A 1 120 ? 9.341 -11.894 23.212 1.00 70.88 120 LYS A N 1
ATOM 963 C CA . LYS A 1 120 ? 9.668 -10.897 24.240 1.00 70.88 120 LYS A CA 1
ATOM 964 C C . LYS A 1 120 ? 11.074 -10.300 24.097 1.00 70.88 120 LYS A C 1
ATOM 966 O O . LYS A 1 120 ? 11.394 -9.367 24.828 1.00 70.88 120 LYS A O 1
ATOM 971 N N . ARG A 1 121 ? 11.911 -10.780 23.164 1.00 65.06 121 ARG A N 1
ATOM 972 C CA . ARG A 1 121 ? 13.310 -10.315 23.028 1.00 65.06 121 ARG A CA 1
ATOM 973 C C . ARG A 1 121 ? 13.475 -8.847 22.620 1.00 65.06 121 ARG A C 1
ATOM 975 O O . ARG A 1 121 ? 14.559 -8.322 22.818 1.00 65.06 121 ARG A O 1
ATOM 982 N N . ASN A 1 122 ? 12.419 -8.183 22.145 1.00 53.59 122 ASN A N 1
ATOM 983 C CA . ASN A 1 122 ? 12.449 -6.766 21.756 1.00 53.59 122 ASN A CA 1
ATOM 984 C C . ASN A 1 122 ? 11.498 -5.874 22.575 1.00 53.59 122 ASN A C 1
ATOM 986 O O . ASN A 1 122 ? 11.019 -4.861 22.073 1.00 53.59 122 ASN A O 1
ATOM 990 N N . VAL A 1 123 ? 11.208 -6.214 23.835 1.00 50.38 123 VAL A N 1
ATOM 991 C CA . VAL A 1 123 ? 10.454 -5.307 24.720 1.00 50.38 123 VAL A CA 1
ATOM 992 C C . VAL A 1 123 ? 11.420 -4.377 25.462 1.00 50.38 123 VAL A C 1
ATOM 994 O O . VAL A 1 123 ? 11.549 -4.447 26.679 1.00 50.38 123 VAL A O 1
ATOM 997 N N . ASP A 1 124 ? 12.090 -3.490 24.725 1.00 49.66 124 ASP A N 1
ATOM 998 C CA . ASP A 1 124 ? 12.430 -2.169 25.262 1.00 49.66 124 ASP A CA 1
ATOM 999 C C . ASP A 1 124 ? 11.836 -1.096 24.335 1.00 49.66 124 ASP A C 1
ATOM 1001 O O . ASP A 1 124 ? 12.439 -0.734 23.322 1.00 49.66 124 ASP A O 1
ATOM 1005 N N . PRO A 1 125 ? 10.630 -0.588 24.646 1.00 48.66 125 PRO A N 1
ATOM 1006 C CA . PRO A 1 125 ? 10.012 0.513 23.911 1.00 48.66 125 PRO A CA 1
ATOM 1007 C C . PRO A 1 125 ? 10.825 1.824 23.956 1.00 48.66 125 PRO A C 1
ATOM 1009 O O . PRO A 1 125 ? 10.474 2.765 23.248 1.00 48.66 125 PRO A O 1
ATOM 1012 N N . GLY A 1 126 ? 11.863 1.914 24.800 1.00 50.47 126 GLY A N 1
ATOM 1013 C CA . GLY A 1 126 ? 12.723 3.085 24.995 1.00 50.47 126 GLY A CA 1
ATOM 1014 C C . GLY A 1 126 ? 14.079 3.027 24.283 1.00 50.47 126 GLY A C 1
ATOM 1015 O O . GLY A 1 126 ? 14.871 3.958 24.423 1.00 50.47 126 GLY A O 1
ATOM 1016 N N . GLN A 1 127 ? 14.360 1.976 23.512 1.00 43.78 127 GLN A N 1
ATOM 1017 C CA . GLN A 1 127 ? 15.578 1.853 22.700 1.00 43.78 127 GLN A CA 1
ATOM 1018 C C . GLN A 1 127 ? 15.228 1.766 21.207 1.00 43.78 127 GLN A C 1
ATOM 1020 O O . GLN A 1 127 ? 15.746 0.929 20.472 1.00 43.78 127 GLN A O 1
ATOM 1025 N N . ASP A 1 128 ? 14.343 2.648 20.730 1.00 43.12 128 ASP A N 1
ATOM 1026 C CA . ASP A 1 128 ? 14.418 3.050 19.326 1.00 43.12 128 ASP A CA 1
ATOM 1027 C C . ASP A 1 128 ? 15.629 3.983 19.195 1.00 43.12 128 ASP A C 1
ATOM 1029 O O . ASP A 1 128 ? 15.560 5.169 19.519 1.00 43.12 128 ASP A O 1
ATOM 1033 N N . SER A 1 129 ? 16.756 3.443 18.736 1.00 43.72 129 SER A N 1
ATOM 1034 C CA . SER A 1 129 ? 17.983 4.200 18.457 1.00 43.72 129 SER A CA 1
ATOM 1035 C C . SER A 1 129 ? 17.822 5.253 17.346 1.00 43.72 129 SER A C 1
ATOM 1037 O O . SER A 1 129 ? 18.790 5.907 16.971 1.00 43.72 129 SER A O 1
ATOM 1039 N N . ARG A 1 130 ? 16.604 5.472 16.826 1.00 46.97 130 ARG A N 1
ATOM 1040 C CA . ARG A 1 130 ? 16.262 6.591 15.933 1.00 46.97 130 ARG A CA 1
ATOM 1041 C C . ARG A 1 130 ? 15.971 7.914 16.653 1.00 46.97 130 ARG A C 1
ATOM 1043 O O . ARG A 1 130 ? 15.663 8.887 15.974 1.00 46.97 130 ARG A O 1
ATOM 1050 N N . ASN A 1 131 ? 16.081 7.976 17.984 1.00 41.22 131 ASN A N 1
ATOM 1051 C CA . ASN A 1 131 ? 15.972 9.232 18.745 1.00 41.22 131 ASN A CA 1
ATOM 1052 C C . ASN A 1 131 ? 17.304 9.804 19.254 1.00 41.22 131 ASN A C 1
ATOM 1054 O O . ASN A 1 131 ? 17.300 10.834 19.931 1.00 41.22 131 ASN A O 1
ATOM 1058 N N . ASP A 1 132 ? 18.442 9.231 18.867 1.00 40.91 132 ASP A N 1
ATOM 1059 C CA . ASP A 1 132 ? 19.729 9.887 19.074 1.00 40.91 132 ASP A CA 1
ATOM 1060 C C . ASP A 1 132 ? 19.976 10.870 17.927 1.00 40.91 132 ASP A C 1
ATOM 1062 O O . ASP A 1 132 ? 20.445 10.493 16.859 1.00 40.91 132 ASP A O 1
ATOM 1066 N N . ALA A 1 133 ? 19.574 12.125 18.157 1.00 47.31 133 ALA A N 1
ATOM 1067 C CA . ALA A 1 133 ? 20.046 13.342 17.495 1.00 47.31 133 ALA A CA 1
ATOM 1068 C C . ALA A 1 133 ? 20.734 13.128 16.132 1.00 47.31 133 ALA A C 1
ATOM 1070 O O . ALA A 1 133 ? 21.959 13.055 16.068 1.00 47.31 133 ALA A O 1
ATOM 1071 N N . ASP A 1 134 ? 19.962 13.089 15.041 1.00 42.53 134 ASP A N 1
ATOM 1072 C CA . ASP A 1 134 ? 20.525 13.209 13.694 1.00 42.53 134 ASP A CA 1
ATOM 1073 C C . ASP A 1 134 ? 21.100 14.633 13.523 1.00 42.53 134 ASP A C 1
ATOM 1075 O O . ASP A 1 134 ? 20.331 15.603 13.463 1.00 42.53 134 ASP A O 1
ATOM 1079 N N . PRO A 1 135 ? 22.435 14.8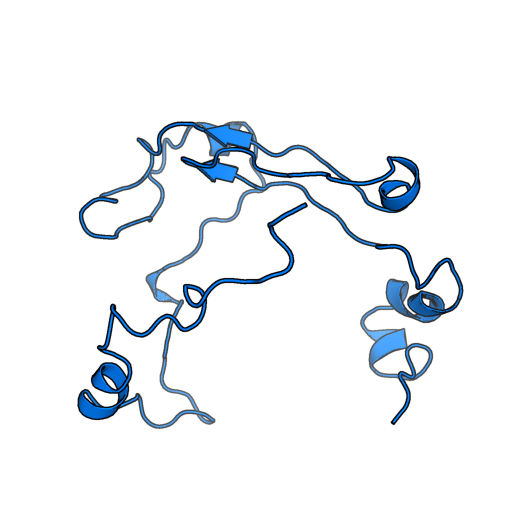11 13.444 1.00 42.22 135 PRO A N 1
ATOM 1080 C CA . PRO A 1 135 ? 23.044 16.126 13.276 1.00 42.22 135 PRO A CA 1
ATOM 1081 C C . PRO A 1 135 ? 22.786 16.731 11.883 1.00 42.22 135 PRO A C 1
ATOM 1083 O O . PRO A 1 135 ? 23.226 17.851 11.619 1.00 42.22 135 PRO A O 1
ATOM 1086 N N . LEU A 1 136 ? 22.073 16.035 10.990 1.00 47.31 136 LEU A N 1
ATOM 1087 C CA . LEU A 1 136 ? 21.686 16.536 9.670 1.00 47.31 136 LEU A CA 1
ATOM 1088 C C . LEU A 1 136 ? 20.336 17.270 9.651 1.00 47.31 136 LEU A C 1
ATOM 1090 O O . LEU A 1 136 ? 20.017 17.875 8.631 1.00 47.31 136 LEU A O 1
ATOM 1094 N N . ASN A 1 137 ? 19.579 17.305 10.758 1.00 44.00 137 ASN A N 1
ATOM 1095 C CA . ASN A 1 137 ? 18.334 18.088 10.854 1.00 44.00 137 ASN A CA 1
ATOM 1096 C C . ASN A 1 137 ? 18.490 19.445 11.572 1.00 44.00 137 ASN A C 1
ATOM 1098 O O . ASN A 1 137 ? 17.520 20.057 12.017 1.00 44.00 137 ASN A O 1
ATOM 1102 N N . THR A 1 138 ? 19.720 19.945 11.670 1.00 43.50 138 THR A N 1
ATOM 1103 C CA . THR A 1 138 ? 19.980 21.358 11.967 1.00 43.50 138 THR A CA 1
ATOM 1104 C C . THR A 1 138 ? 20.807 21.964 10.852 1.00 43.50 138 THR A C 1
ATOM 1106 O O . THR A 1 138 ? 22.035 21.876 10.882 1.00 43.50 138 THR A O 1
ATOM 1109 N N . LYS A 1 139 ? 20.121 22.585 9.889 1.00 40.53 139 LYS A N 1
ATOM 1110 C CA . LYS A 1 139 ? 20.561 23.765 9.136 1.00 40.53 139 LYS A CA 1
ATOM 1111 C C . LYS A 1 139 ? 19.402 24.371 8.358 1.00 40.53 139 LYS A C 1
ATOM 1113 O O . LYS A 1 139 ? 18.655 23.597 7.727 1.00 40.53 139 LYS A O 1
#

Radius of gyration: 21.09 Å; chains: 1; bounding box: 47×51×45 Å